Protein AF-A0A9Q0D7U9-F1 (afdb_monomer)

Solvent-accessible surface area (backbone atoms only — not comparable to full-atom values): 6730 Å² total; per-residue (Å²): 134,68,64,45,81,44,68,39,94,90,42,85,92,41,66,49,67,52,66,67,71,77,84,50,96,86,52,55,70,71,58,46,44,62,72,62,44,59,85,78,55,85,64,45,76,50,76,45,57,94,62,90,47,73,65,58,52,54,50,53,52,51,41,47,74,71,74,44,58,72,44,82,41,81,42,65,56,70,58,57,51,53,53,42,54,75,71,39,96,80,66,51,71,69,64,50,54,50,50,58,52,50,69,73,72,110

Secondary structure (DSSP, 8-state):
---EEEE-SS-TT-EEEE---TTSTT--HHHHHHHTTGGG-S-EEEEEESS--HHHHHHHHHHHHTT--EEEEEE-HHHHHHHHHHH-SS--HHHHHHHHHHHTT-

pLDDT: mean 84.62, std 10.46, range [52.16, 97.56]

Nearest PDB structures (foldseek):
  8h4o-assembly1_A  TM=8.760E-01  e=9.671E-10  Mus musculus
  4lv5-assembly3_B  TM=9.053E-01  e=4.257E-09  Mus musculus
  5fph-assembly3_B  TM=9.080E-01  e=1.169E-08  Mus musculus
  1tq4-assembly1_A  TM=9.033E-01  e=2.807E-08  Mus musculus
  5fph-assembly7_G  TM=8.977E-01  e=4.499E-08  Mus musculus

Organism: NCBI:txid630683

Sequence (106 aa):
MKPEPYPHPQYPNVTLWDLPGIGTPNFTAHQYLKQVEFEKFDFFIIISAGRFRENDAKLAQEIKKMGKSFYFVRAKIDNDLHAAEQSQREYNQENTLQKIREDCIQ

Foldseek 3Di:
DEWDWDADPVHRVDIDIDADDPPPPPDDLVNSCVRHVVVPDQEEEAEDEDDDDPSSVVNCVVCVVVVHYYHYHYPDVVVQLVVQVVPDPDRDSVVSVVVVVVNVVD

Mean predicted aligned error: 6.08 Å

InterPro domains:
  IPR007743 Immunity-related GTPases-like [PF05049] (1-105)
  IPR027417 P-loop containing nucleoside triphosphate hydrolase [G3DSA:3.40.50.300] (1-106)
  IPR027417 P-loop containing nucleoside triphosphate hydrolase [SSF52540] (3-100)
  IPR030385 IRG-type guanine nucleotide-binding (G) domain [PS51716] (1-106)
  IPR051515 Immunity-related GTPase [PTHR32341] (1-105)

Radius of gyration: 16.7 Å; Cα contacts (8 Å, |Δi|>4): 92; chains: 1; bounding box: 39×36×41 Å

Structure (mmCIF, N/CA/C/O backbone):
data_AF-A0A9Q0D7U9-F1
#
_entry.id   AF-A0A9Q0D7U9-F1
#
loop_
_atom_site.group_PDB
_atom_site.id
_atom_site.type_symbol
_atom_site.label_atom_id
_atom_site.label_alt_id
_atom_site.label_comp_id
_atom_site.label_asym_id
_atom_site.label_entity_id
_atom_site.label_seq_id
_atom_site.pdbx_PDB_ins_code
_atom_site.Cartn_x
_atom_site.Cartn_y
_atom_site.Cartn_z
_atom_site.occupancy
_atom_site.B_iso_or_equiv
_atom_site.auth_seq_id
_atom_site.auth_comp_id
_atom_site.auth_asym_id
_atom_site.auth_atom_id
_atom_site.pdbx_PDB_model_num
ATOM 1 N N . MET A 1 1 ? 18.434 -2.128 0.248 1.00 67.00 1 MET A N 1
ATOM 2 C CA . MET A 1 1 ? 17.471 -3.246 0.137 1.00 67.00 1 MET A CA 1
ATOM 3 C C . MET A 1 1 ? 17.011 -3.365 -1.309 1.00 67.00 1 MET A C 1
ATOM 5 O O . MET A 1 1 ? 17.051 -2.360 -2.018 1.00 67.00 1 MET A O 1
ATOM 9 N N . LYS A 1 2 ? 16.664 -4.577 -1.749 1.00 79.06 2 LYS A N 1
ATOM 10 C CA . LYS A 1 2 ? 16.194 -4.896 -3.108 1.00 79.06 2 LYS A CA 1
ATOM 11 C C . LYS A 1 2 ? 14.763 -5.456 -3.027 1.00 79.06 2 LYS A C 1
ATOM 13 O O . LYS A 1 2 ? 14.403 -5.905 -1.942 1.00 79.06 2 LYS A O 1
ATOM 18 N N . PRO A 1 3 ? 13.974 -5.408 -4.113 1.00 87.31 3 PRO A N 1
ATOM 19 C CA . PRO A 1 3 ? 12.694 -6.110 -4.190 1.00 87.31 3 PRO A CA 1
ATOM 20 C C . PRO A 1 3 ? 12.858 -7.612 -3.954 1.00 87.31 3 PRO A C 1
ATOM 22 O O . PRO A 1 3 ? 13.776 -8.207 -4.523 1.00 87.31 3 PRO A O 1
ATOM 25 N N . GLU A 1 4 ? 11.968 -8.206 -3.163 1.00 91.50 4 GLU A N 1
ATOM 26 C CA . GLU A 1 4 ? 11.969 -9.642 -2.859 1.00 91.50 4 GLU A CA 1
ATOM 27 C C . GLU A 1 4 ? 10.728 -10.318 -3.475 1.00 91.50 4 GLU A C 1
ATOM 29 O O . GLU A 1 4 ? 9.606 -9.875 -3.208 1.00 91.50 4 GLU A O 1
ATOM 34 N N . PRO A 1 5 ? 10.887 -11.356 -4.318 1.00 93.50 5 PRO A N 1
ATOM 35 C CA . PRO A 1 5 ? 9.765 -12.047 -4.946 1.00 93.50 5 PRO A CA 1
ATOM 36 C C . PRO A 1 5 ? 9.179 -13.161 -4.068 1.00 93.50 5 PRO A C 1
ATOM 38 O O . PRO A 1 5 ? 9.889 -14.016 -3.546 1.00 93.50 5 PRO A O 1
ATOM 41 N N . TYR A 1 6 ? 7.852 -13.233 -4.037 1.00 95.44 6 TYR A N 1
ATOM 42 C CA . TYR A 1 6 ? 7.056 -14.274 -3.392 1.00 95.44 6 TYR A CA 1
ATOM 43 C C . TYR A 1 6 ? 6.084 -14.885 -4.416 1.00 95.44 6 TYR A C 1
ATOM 45 O O . TYR A 1 6 ? 5.002 -14.334 -4.653 1.00 95.44 6 TYR A O 1
ATOM 53 N N . PRO A 1 7 ? 6.454 -16.004 -5.066 1.00 96.00 7 PRO A N 1
ATOM 54 C CA . PRO A 1 7 ? 5.585 -16.695 -6.016 1.00 96.00 7 PRO A CA 1
ATOM 55 C C . PRO A 1 7 ? 4.323 -17.241 -5.340 1.00 96.00 7 PRO A C 1
ATOM 57 O O . PRO A 1 7 ? 4.384 -17.787 -4.236 1.00 96.00 7 PRO A O 1
ATOM 60 N N . HIS A 1 8 ? 3.173 -17.136 -6.006 1.00 96.12 8 HIS A N 1
ATOM 61 C CA . HIS A 1 8 ? 1.925 -17.667 -5.470 1.00 96.12 8 HIS A CA 1
ATOM 62 C C . HIS A 1 8 ? 1.923 -19.208 -5.515 1.00 96.12 8 HIS A C 1
ATOM 64 O O . HIS A 1 8 ? 2.161 -19.788 -6.577 1.00 96.12 8 HIS A O 1
ATOM 70 N N . PRO A 1 9 ? 1.571 -19.906 -4.417 1.00 95.50 9 PRO A N 1
ATOM 71 C CA . PRO A 1 9 ? 1.711 -21.364 -4.318 1.00 95.50 9 PRO A CA 1
ATOM 72 C C . PRO A 1 9 ? 0.853 -22.151 -5.320 1.00 95.50 9 PRO A C 1
ATOM 74 O O . PRO A 1 9 ? 1.196 -23.273 -5.674 1.00 95.50 9 PRO A O 1
ATOM 77 N N . GLN A 1 10 ? -0.266 -21.576 -5.772 1.00 97.56 10 GLN A N 1
ATOM 78 C CA . GLN A 1 10 ? -1.198 -22.215 -6.717 1.00 97.56 10 GLN A CA 1
ATOM 79 C C . GLN A 1 10 ? -1.179 -21.594 -8.122 1.00 97.56 10 GLN A C 1
ATOM 81 O O . GLN A 1 10 ? -1.716 -22.181 -9.056 1.00 97.56 10 GLN A O 1
ATOM 86 N N . TYR A 1 11 ? -0.584 -20.407 -8.285 1.00 95.88 11 TYR A N 1
ATOM 87 C CA . TYR A 1 11 ? -0.641 -19.637 -9.532 1.00 95.88 11 TYR A CA 1
ATOM 88 C C . TYR A 1 11 ? 0.782 -19.224 -9.922 1.00 95.88 11 TYR A C 1
ATOM 90 O O . TYR A 1 11 ? 1.222 -18.142 -9.547 1.00 95.88 11 TYR A O 1
ATOM 98 N N . PRO A 1 12 ? 1.522 -20.061 -10.670 1.00 92.50 12 PRO A N 1
ATOM 99 C CA . PRO A 1 12 ? 2.956 -19.862 -10.909 1.00 92.50 12 PRO A CA 1
ATOM 100 C C . PRO A 1 12 ? 3.286 -18.593 -11.710 1.00 92.50 12 PRO A C 1
ATOM 102 O O . PRO A 1 12 ? 4.420 -18.129 -11.680 1.00 92.50 12 PRO A O 1
ATOM 105 N N . ASN A 1 13 ? 2.295 -18.018 -12.397 1.00 94.81 13 ASN A N 1
ATOM 106 C CA . ASN A 1 13 ? 2.431 -16.769 -13.148 1.00 94.81 13 ASN A CA 1
ATOM 107 C C . ASN A 1 13 ? 2.130 -15.519 -12.299 1.00 94.81 13 ASN A C 1
ATOM 109 O O . ASN A 1 13 ? 2.143 -14.413 -12.828 1.00 94.81 13 ASN A O 1
ATOM 113 N N . VAL A 1 14 ? 1.820 -15.682 -11.009 1.00 94.25 14 VAL A N 1
ATOM 114 C CA . VAL A 1 14 ? 1.549 -14.582 -10.079 1.00 94.25 14 VAL A CA 1
ATOM 115 C C . VAL A 1 14 ? 2.682 -14.513 -9.064 1.00 94.25 14 VAL A C 1
ATOM 117 O O . VAL A 1 14 ? 2.901 -15.454 -8.302 1.00 94.25 14 VAL A O 1
ATOM 120 N N . THR A 1 15 ? 3.362 -13.371 -9.016 1.00 94.88 15 THR A N 1
ATOM 121 C CA . THR A 1 15 ? 4.430 -13.099 -8.048 1.00 94.88 15 THR A CA 1
ATOM 122 C C . THR A 1 15 ? 4.102 -11.821 -7.296 1.00 94.88 15 THR A C 1
ATOM 124 O O . THR A 1 15 ? 3.920 -10.768 -7.905 1.00 94.88 15 THR A O 1
ATOM 127 N N . LEU A 1 16 ? 4.045 -11.908 -5.969 1.00 93.94 16 LEU A N 1
ATOM 128 C CA . LEU A 1 16 ? 3.976 -10.736 -5.104 1.00 93.94 16 LEU A CA 1
ATOM 129 C C . LEU A 1 16 ? 5.395 -10.260 -4.823 1.00 93.94 16 LEU A C 1
ATOM 131 O O . LEU A 1 16 ? 6.257 -11.064 -4.490 1.00 93.94 16 LEU A O 1
ATOM 135 N N . TRP A 1 17 ? 5.644 -8.966 -4.958 1.00 92.94 17 TRP A N 1
ATOM 136 C CA . TRP A 1 17 ? 6.960 -8.393 -4.705 1.00 92.94 17 TRP A CA 1
ATOM 137 C C . TRP A 1 17 ? 6.903 -7.522 -3.461 1.00 92.94 17 TRP A C 1
ATOM 139 O O . TRP A 1 17 ? 6.140 -6.556 -3.426 1.00 92.94 17 TRP A O 1
ATOM 149 N N . ASP A 1 18 ? 7.710 -7.856 -2.456 1.00 90.00 18 ASP A N 1
ATOM 150 C CA . ASP A 1 18 ? 7.920 -6.972 -1.314 1.00 90.00 18 ASP A CA 1
ATOM 151 C C . ASP A 1 18 ? 8.943 -5.903 -1.699 1.00 90.00 18 ASP A C 1
ATOM 153 O O . ASP A 1 18 ? 10.055 -6.203 -2.151 1.00 90.00 18 ASP A O 1
ATOM 157 N N . LEU A 1 19 ? 8.539 -4.641 -1.573 1.00 87.00 19 LEU A N 1
ATOM 158 C CA . LEU A 1 19 ? 9.329 -3.493 -1.989 1.00 87.00 19 LEU A CA 1
ATOM 159 C C . LEU A 1 19 ? 9.866 -2.764 -0.754 1.00 87.00 19 LEU A C 1
ATOM 161 O O . LEU A 1 19 ? 9.121 -2.511 0.193 1.00 87.00 19 LEU A O 1
ATOM 165 N N . PRO A 1 20 ? 11.142 -2.339 -0.759 1.00 81.25 20 PRO A N 1
ATOM 166 C CA . PRO A 1 20 ? 11.703 -1.608 0.370 1.00 81.25 20 PRO A CA 1
ATOM 167 C C . PRO A 1 20 ? 10.925 -0.317 0.647 1.00 81.25 20 PRO A C 1
ATOM 169 O O . PRO A 1 20 ? 10.524 0.380 -0.278 1.00 81.25 20 PRO A O 1
ATOM 172 N N . GLY A 1 21 ? 10.737 0.044 1.916 1.00 74.06 21 GLY A N 1
ATOM 173 C CA . GLY A 1 21 ? 9.990 1.249 2.282 1.00 74.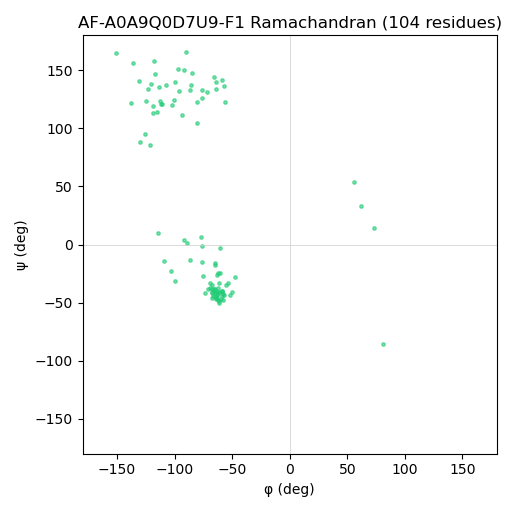06 21 GLY A CA 1
ATOM 174 C C . GLY A 1 21 ? 10.653 2.549 1.799 1.00 74.06 21 GLY A C 1
ATOM 175 O O . GLY A 1 21 ? 11.841 2.790 2.032 1.00 74.06 21 GLY A O 1
ATOM 176 N N . ILE A 1 22 ? 9.856 3.440 1.203 1.00 67.31 22 ILE A N 1
ATOM 177 C CA . ILE A 1 22 ? 10.274 4.765 0.702 1.00 67.31 22 ILE A CA 1
ATOM 178 C C . ILE A 1 22 ? 10.741 5.733 1.812 1.00 67.31 22 ILE A C 1
ATOM 180 O O . ILE A 1 22 ? 11.416 6.717 1.539 1.00 67.31 22 ILE A O 1
ATOM 184 N N . GLY A 1 23 ? 10.430 5.452 3.083 1.00 58.41 23 GLY A N 1
ATOM 185 C CA . GLY A 1 23 ? 10.826 6.275 4.237 1.00 58.41 23 GLY A CA 1
ATOM 186 C C . GLY A 1 23 ? 12.286 6.136 4.685 1.00 58.41 23 GLY A C 1
ATOM 187 O O . GLY A 1 23 ? 12.648 6.680 5.724 1.00 58.41 23 GLY A O 1
ATOM 188 N N . THR A 1 24 ? 13.120 5.400 3.949 1.00 56.38 24 THR A N 1
ATOM 189 C CA . THR A 1 24 ? 14.546 5.267 4.274 1.00 56.38 24 THR A CA 1
ATOM 190 C C . THR A 1 24 ? 15.270 6.563 3.863 1.00 56.38 24 THR A C 1
ATOM 192 O O . THR A 1 24 ? 15.143 6.952 2.703 1.00 56.38 24 THR A O 1
ATOM 195 N N . PRO A 1 25 ? 16.032 7.240 4.750 1.00 52.16 25 PRO A N 1
ATOM 196 C CA . PRO A 1 25 ? 16.408 8.664 4.622 1.00 52.16 25 PRO A CA 1
ATOM 197 C C . PRO A 1 25 ? 17.232 9.084 3.388 1.00 52.16 25 PRO A C 1
ATOM 199 O O . PRO A 1 25 ? 17.479 10.270 3.206 1.00 52.16 25 PRO A O 1
ATOM 202 N N . ASN A 1 26 ? 17.633 8.154 2.519 1.00 55.47 26 ASN A N 1
ATOM 203 C CA . ASN A 1 26 ? 18.613 8.399 1.460 1.00 55.47 26 ASN A CA 1
ATOM 204 C C . ASN A 1 26 ? 18.066 8.290 0.026 1.00 55.47 26 ASN A C 1
ATOM 206 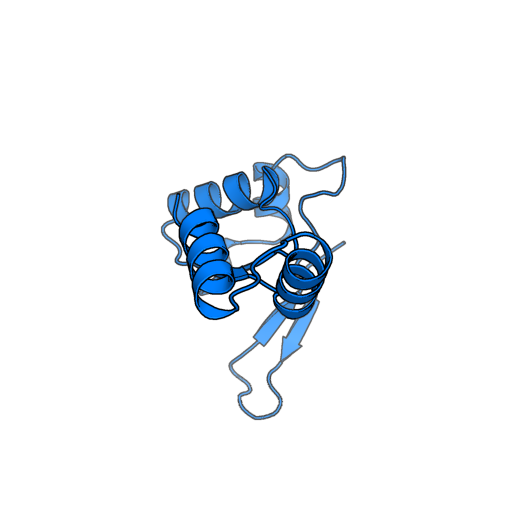O O . ASN A 1 26 ? 18.864 8.301 -0.910 1.00 55.47 26 ASN A O 1
ATOM 210 N N . PHE A 1 27 ? 16.749 8.181 -0.186 1.00 57.59 27 PHE A N 1
ATOM 211 C CA . PHE A 1 27 ? 16.194 8.024 -1.537 1.00 57.59 27 PHE A CA 1
ATOM 212 C C . PHE A 1 27 ? 15.265 9.171 -1.928 1.00 57.59 27 PHE A C 1
ATOM 214 O O . PHE A 1 27 ? 14.206 9.370 -1.339 1.00 57.59 27 PHE A O 1
ATOM 221 N N . THR A 1 28 ? 15.626 9.897 -2.989 1.00 65.81 28 THR A N 1
ATOM 222 C CA . THR A 1 28 ? 14.630 10.683 -3.730 1.00 65.81 28 THR A CA 1
ATOM 223 C C . THR A 1 28 ? 13.649 9.716 -4.402 1.00 65.81 28 THR A C 1
ATOM 225 O O . THR A 1 28 ? 14.060 8.646 -4.857 1.00 65.81 28 THR A O 1
ATOM 228 N N . ALA A 1 29 ? 12.359 10.069 -4.489 1.00 65.75 29 ALA A N 1
ATOM 229 C CA . ALA A 1 29 ? 11.332 9.196 -5.077 1.00 65.75 29 ALA A CA 1
ATOM 230 C C . ALA A 1 29 ? 11.755 8.662 -6.460 1.00 65.75 29 ALA A C 1
ATOM 232 O O . ALA A 1 29 ? 11.651 7.474 -6.729 1.00 65.75 29 ALA A O 1
ATOM 233 N N . HIS A 1 30 ? 12.371 9.503 -7.290 1.00 66.62 30 HIS A N 1
ATOM 234 C CA . HIS A 1 30 ? 12.879 9.111 -8.603 1.00 66.62 30 HIS A CA 1
ATOM 235 C C . HIS A 1 30 ? 14.024 8.072 -8.561 1.00 66.62 30 HIS A C 1
ATOM 237 O O . HIS A 1 30 ? 14.066 7.163 -9.390 1.00 66.62 30 HIS A O 1
ATOM 243 N N . GLN A 1 31 ? 14.955 8.162 -7.603 1.00 73.25 31 GLN A N 1
ATOM 244 C CA . GLN A 1 31 ? 15.998 7.138 -7.423 1.00 73.25 31 GLN A CA 1
ATOM 245 C C . GLN A 1 31 ? 15.405 5.814 -6.940 1.00 73.25 31 GLN A C 1
ATOM 247 O O . GLN A 1 31 ? 15.815 4.754 -7.408 1.00 73.25 31 GLN A O 1
ATOM 252 N N . TYR A 1 32 ? 14.413 5.885 -6.051 1.00 76.44 32 TYR A N 1
ATOM 253 C CA . TYR A 1 32 ? 13.676 4.719 -5.582 1.00 76.44 32 TYR A CA 1
ATOM 254 C C . TYR A 1 32 ? 12.976 3.995 -6.740 1.00 76.44 32 TYR A C 1
ATOM 256 O O . TYR A 1 32 ? 13.143 2.784 -6.885 1.00 76.44 32 TYR A O 1
ATOM 264 N N . LEU A 1 33 ? 12.290 4.742 -7.618 1.00 72.00 33 LEU A N 1
ATOM 265 C CA . LEU A 1 33 ? 11.603 4.180 -8.786 1.00 72.00 33 LEU A CA 1
ATOM 266 C C . LEU A 1 33 ? 12.551 3.397 -9.704 1.00 72.00 33 LEU A C 1
ATOM 268 O O . LEU A 1 33 ? 12.226 2.301 -10.163 1.00 72.00 33 LEU A O 1
ATOM 272 N N . LYS A 1 34 ? 13.745 3.950 -9.951 1.00 75.31 34 LYS A N 1
ATOM 273 C CA . LYS A 1 34 ? 14.773 3.289 -10.762 1.00 75.31 34 LYS A CA 1
ATOM 274 C C . LYS A 1 34 ? 15.339 2.049 -10.080 1.00 75.31 34 LYS A C 1
ATOM 276 O O . LYS A 1 34 ? 15.555 1.042 -10.741 1.00 75.31 34 LYS A O 1
ATOM 281 N N . GLN A 1 35 ? 15.579 2.112 -8.772 1.00 73.88 35 GLN A N 1
ATOM 282 C CA . GLN A 1 35 ? 16.218 1.02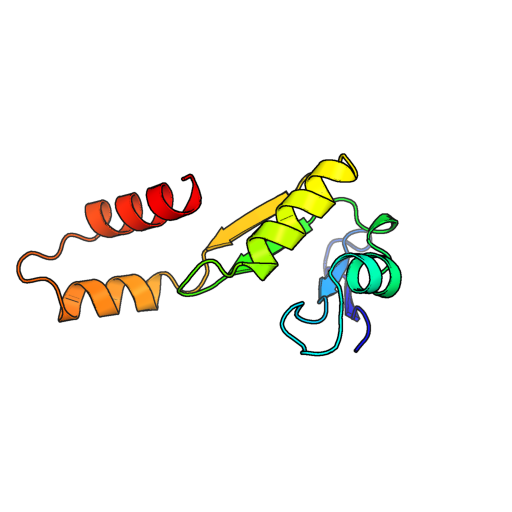5 -8.034 1.00 73.88 35 GLN A CA 1
ATOM 283 C C . GLN A 1 35 ? 15.338 -0.217 -7.904 1.00 73.88 35 GLN A C 1
ATOM 285 O O . GLN A 1 35 ? 15.863 -1.327 -7.933 1.00 73.88 35 GLN A O 1
ATOM 290 N N . VAL A 1 36 ? 14.029 -0.046 -7.720 1.00 77.44 36 VAL A N 1
ATOM 291 C CA . VAL A 1 36 ? 13.115 -1.194 -7.616 1.00 77.44 36 VAL A CA 1
ATOM 292 C C . VAL A 1 36 ? 12.529 -1.604 -8.967 1.00 77.44 36 VAL A C 1
ATOM 294 O O . VAL A 1 36 ? 11.717 -2.518 -9.017 1.00 77.44 36 VAL A O 1
ATOM 297 N N . GLU A 1 37 ? 12.960 -0.951 -10.051 1.00 79.62 37 GLU A N 1
ATOM 298 C CA . GLU A 1 37 ? 1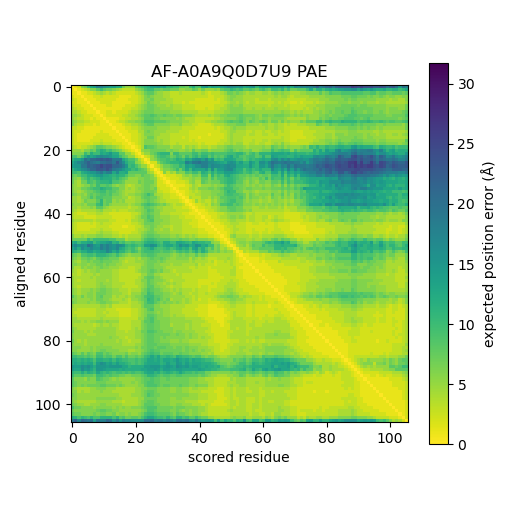2.601 -1.292 -11.428 1.00 79.62 37 GLU A CA 1
ATOM 299 C C . GLU A 1 37 ? 11.077 -1.321 -11.649 1.00 79.62 37 GLU A C 1
ATOM 301 O O . GLU A 1 37 ? 10.525 -2.298 -12.153 1.00 79.62 37 GLU A O 1
ATOM 306 N N . PHE A 1 38 ? 10.396 -0.221 -11.287 1.00 78.81 38 PHE A N 1
ATOM 307 C CA . PHE A 1 38 ? 8.925 -0.078 -11.319 1.00 78.81 38 PHE A CA 1
ATOM 308 C C . PHE A 1 38 ? 8.258 -0.538 -12.625 1.00 78.81 38 PHE A C 1
ATOM 310 O O . PHE A 1 38 ? 7.093 -0.941 -12.640 1.00 78.81 38 PHE A O 1
ATOM 317 N N . GLU A 1 39 ? 8.968 -0.464 -13.747 1.00 80.50 39 GLU A N 1
ATOM 318 C CA . GLU A 1 39 ? 8.473 -0.873 -15.059 1.00 80.50 39 GLU A CA 1
ATOM 319 C C . GLU A 1 39 ? 8.121 -2.366 -15.135 1.00 80.50 39 GLU A C 1
ATOM 321 O O . GLU A 1 39 ? 7.222 -2.715 -15.896 1.00 80.50 39 GLU A O 1
ATOM 326 N N . LYS A 1 40 ? 8.710 -3.216 -14.284 1.00 86.62 40 LYS A N 1
ATOM 327 C CA . LYS A 1 40 ? 8.500 -4.674 -14.284 1.00 86.62 40 LYS A CA 1
ATOM 328 C C . LYS A 1 40 ? 7.170 -5.144 -13.689 1.00 86.62 40 LYS A C 1
ATOM 330 O O . LYS A 1 40 ? 6.821 -6.303 -13.876 1.00 86.62 40 LYS A O 1
ATOM 335 N N . PHE A 1 41 ? 6.457 -4.291 -12.954 1.00 89.00 41 PHE A N 1
ATOM 336 C CA . PHE A 1 41 ? 5.238 -4.685 -12.235 1.00 89.00 41 PHE A CA 1
ATOM 337 C C . PHE A 1 41 ? 3.967 -4.300 -12.991 1.00 89.00 41 PHE A C 1
ATOM 339 O O . PHE A 1 41 ? 3.880 -3.194 -13.526 1.00 89.00 41 PHE A O 1
ATOM 346 N N . ASP A 1 42 ? 2.960 -5.170 -12.986 1.00 89.44 42 ASP A N 1
ATOM 347 C CA . ASP A 1 42 ? 1.686 -4.921 -13.673 1.00 89.44 42 ASP A CA 1
ATOM 348 C C . ASP A 1 42 ? 0.819 -3.880 -12.949 1.00 89.44 42 ASP A C 1
ATOM 350 O O . ASP A 1 42 ? 0.239 -2.989 -13.570 1.00 89.44 42 ASP A O 1
ATOM 354 N N . PHE A 1 43 ? 0.756 -3.960 -11.619 1.00 88.50 43 PHE A N 1
ATOM 355 C CA . PHE A 1 43 ? 0.019 -3.031 -10.764 1.00 88.50 43 PHE A CA 1
ATOM 356 C C . PHE A 1 43 ? 0.674 -2.926 -9.385 1.00 88.50 43 PHE A C 1
ATOM 358 O O . PHE A 1 43 ? 1.490 -3.762 -8.998 1.00 88.50 43 PHE A O 1
ATOM 365 N N . PHE A 1 44 ? 0.299 -1.893 -8.633 1.00 89.94 44 PHE A N 1
ATOM 366 C CA . PHE A 1 44 ? 0.862 -1.618 -7.311 1.00 89.94 44 PHE A CA 1
ATOM 367 C C . PHE A 1 44 ? -0.187 -1.706 -6.212 1.00 89.94 44 PHE A C 1
ATOM 369 O O . PHE A 1 44 ? -1.335 -1.313 -6.408 1.00 89.94 44 PHE A O 1
ATOM 376 N N . ILE A 1 45 ? 0.227 -2.158 -5.030 1.00 91.81 45 ILE A N 1
ATOM 377 C CA . ILE A 1 45 ? -0.569 -2.088 -3.804 1.00 91.81 45 ILE A CA 1
ATOM 378 C C . ILE A 1 45 ? 0.209 -1.238 -2.801 1.00 91.81 45 ILE A C 1
ATOM 380 O O . ILE A 1 45 ? 1.278 -1.630 -2.342 1.00 91.81 45 ILE A O 1
ATOM 384 N N . ILE A 1 46 ? -0.320 -0.065 -2.468 1.00 88.50 46 ILE A N 1
ATOM 385 C CA . ILE A 1 46 ? 0.238 0.817 -1.443 1.00 88.50 46 ILE A CA 1
ATOM 386 C C . ILE A 1 46 ? -0.467 0.490 -0.132 1.00 88.50 46 ILE A C 1
ATOM 388 O O . ILE A 1 46 ? -1.661 0.750 0.012 1.00 88.50 46 ILE A O 1
ATOM 392 N N . ILE A 1 47 ? 0.268 -0.088 0.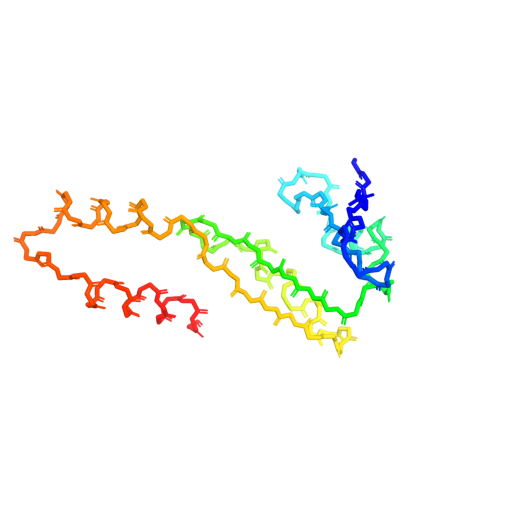815 1.00 88.81 47 ILE A N 1
ATOM 393 C CA . ILE A 1 47 ? -0.259 -0.466 2.127 1.00 88.81 47 ILE A CA 1
ATOM 394 C C . ILE A 1 47 ? 0.184 0.578 3.148 1.00 88.81 47 ILE A C 1
ATOM 396 O O . ILE A 1 47 ? 1.380 0.765 3.367 1.00 88.81 47 ILE A O 1
ATOM 400 N N . SER A 1 48 ? -0.773 1.234 3.801 1.00 85.88 48 SER A N 1
ATOM 401 C CA . SER A 1 48 ? -0.493 2.224 4.846 1.00 85.88 48 SER A CA 1
ATOM 402 C C . SER A 1 48 ? -1.341 1.950 6.083 1.00 85.88 48 SER A C 1
ATOM 404 O O . SER A 1 48 ? -2.510 1.577 5.982 1.00 85.88 48 SER A O 1
ATOM 406 N N . ALA A 1 49 ? -0.746 2.121 7.262 1.00 83.94 49 ALA A N 1
ATOM 407 C CA . ALA A 1 49 ? -1.415 1.991 8.553 1.00 83.94 49 ALA A CA 1
ATOM 408 C C . ALA A 1 49 ? -1.322 3.318 9.321 1.00 83.94 49 ALA A C 1
ATOM 410 O O . ALA A 1 49 ? -0.263 3.950 9.356 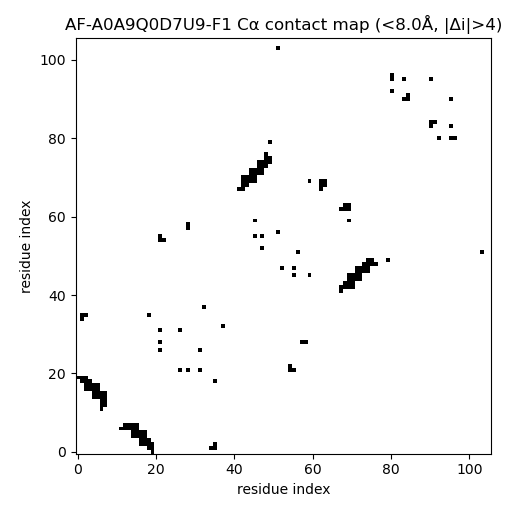1.00 83.94 49 ALA A O 1
ATOM 411 N N . GLY A 1 50 ? -2.406 3.735 9.977 1.00 75.44 50 GLY A N 1
ATOM 412 C CA . GLY A 1 50 ? -2.418 4.923 10.842 1.00 75.44 50 GLY A CA 1
ATOM 413 C C . GLY A 1 50 ? -2.566 6.271 10.117 1.00 75.44 50 GLY A C 1
ATOM 414 O O . GLY A 1 50 ? -3.661 6.809 10.012 1.00 75.44 50 GLY A O 1
ATOM 415 N N . ARG A 1 51 ? -1.504 6.903 9.622 1.00 65.81 51 ARG A N 1
ATOM 416 C CA . ARG A 1 51 ? -1.638 8.170 8.867 1.00 65.81 51 ARG A CA 1
ATOM 417 C C . ARG A 1 51 ? -1.015 8.009 7.498 1.00 65.81 51 ARG A C 1
ATOM 419 O O . ARG A 1 51 ? 0.101 7.502 7.410 1.00 65.81 51 ARG A O 1
ATOM 426 N N . PHE A 1 52 ? -1.733 8.459 6.470 1.00 68.25 52 PHE A N 1
ATOM 427 C CA . PHE A 1 52 ? -1.196 8.558 5.120 1.00 68.25 52 PHE A CA 1
ATOM 428 C C . PHE A 1 52 ? 0.057 9.430 5.157 1.00 68.25 52 PHE A C 1
ATOM 430 O O . PHE A 1 52 ? 0.025 10.553 5.669 1.00 68.25 52 PHE A O 1
ATOM 437 N N . ARG A 1 53 ? 1.190 8.888 4.706 1.00 74.94 53 ARG A N 1
ATOM 4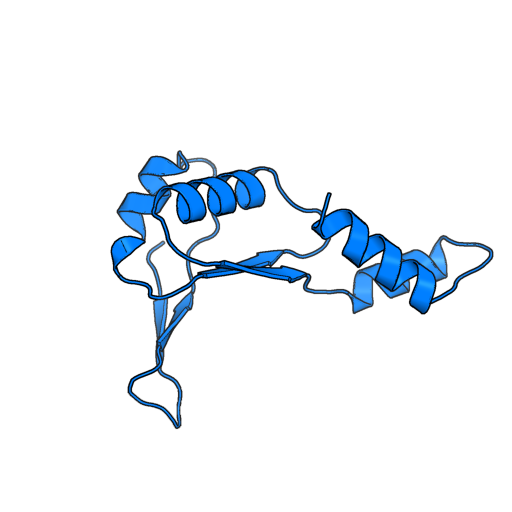38 C CA . ARG A 1 53 ? 2.463 9.610 4.750 1.00 74.94 53 ARG A CA 1
ATOM 439 C C . ARG A 1 53 ? 2.659 10.365 3.445 1.00 74.94 53 ARG A C 1
ATOM 441 O O . ARG A 1 53 ? 2.271 9.899 2.381 1.00 74.94 53 ARG A O 1
ATOM 448 N N . GLU A 1 54 ? 3.361 11.493 3.507 1.00 77.75 54 GLU A N 1
ATOM 449 C CA . GLU A 1 54 ? 3.727 12.274 2.315 1.00 77.75 54 GLU A CA 1
ATOM 450 C C . GLU A 1 54 ? 4.441 11.415 1.255 1.00 77.75 54 GLU A C 1
ATOM 452 O O . GLU A 1 54 ? 4.265 11.601 0.052 1.00 77.75 54 GLU A O 1
ATOM 457 N N . ASN A 1 55 ? 5.215 10.423 1.698 1.00 76.81 55 ASN A N 1
ATOM 458 C CA . ASN A 1 55 ? 5.898 9.506 0.797 1.00 76.81 55 ASN A CA 1
ATOM 459 C C . ASN A 1 55 ? 4.933 8.565 0.053 1.00 76.81 55 ASN A C 1
ATOM 461 O O . ASN A 1 55 ? 5.189 8.262 -1.110 1.00 76.81 55 ASN A O 1
ATOM 465 N N . ASP A 1 56 ? 3.823 8.156 0.679 1.00 79.19 56 ASP A N 1
ATOM 466 C CA . ASP A 1 56 ? 2.777 7.345 0.037 1.00 79.19 56 ASP A CA 1
ATOM 467 C C . ASP A 1 56 ? 2.104 8.165 -1.080 1.00 79.19 56 ASP A C 1
ATOM 469 O O . ASP A 1 56 ? 1.891 7.669 -2.187 1.00 79.19 56 ASP A O 1
ATOM 473 N N . ALA A 1 57 ? 1.866 9.460 -0.824 1.00 82.38 57 ALA A N 1
ATOM 474 C CA . ALA A 1 57 ? 1.326 10.413 -1.798 1.00 82.38 57 ALA A CA 1
ATOM 475 C C . ALA A 1 57 ? 2.247 10.582 -3.010 1.00 82.38 57 ALA A C 1
ATOM 477 O O . ALA A 1 57 ? 1.811 10.470 -4.157 1.00 82.38 57 ALA A O 1
ATOM 478 N N . LYS A 1 58 ? 3.539 10.827 -2.754 1.00 82.31 58 LYS A N 1
ATOM 479 C CA . LYS A 1 58 ? 4.556 10.964 -3.804 1.00 82.31 58 LYS A CA 1
ATOM 480 C C . LYS A 1 58 ? 4.634 9.695 -4.645 1.00 82.31 58 LYS A C 1
ATOM 482 O O . LYS A 1 58 ? 4.648 9.779 -5.867 1.00 82.31 58 LYS A O 1
ATOM 487 N N . LEU A 1 59 ? 4.619 8.527 -4.006 1.00 82.50 59 LEU A N 1
ATOM 488 C CA . LEU A 1 59 ? 4.644 7.247 -4.702 1.00 82.50 59 LEU A CA 1
ATOM 489 C C . LEU A 1 59 ? 3.422 7.064 -5.617 1.00 82.50 59 LEU A C 1
ATOM 491 O O . LEU A 1 59 ? 3.581 6.747 -6.795 1.00 82.50 59 LEU A O 1
ATOM 495 N N . ALA A 1 60 ? 2.215 7.320 -5.107 1.00 85.56 60 ALA A N 1
ATOM 496 C CA . ALA A 1 60 ? 0.982 7.240 -5.889 1.00 85.56 60 ALA A CA 1
ATOM 497 C C . ALA A 1 60 ? 0.992 8.193 -7.101 1.00 85.56 60 ALA A C 1
ATOM 499 O O . ALA A 1 60 ? 0.579 7.815 -8.201 1.00 85.56 60 ALA A O 1
ATOM 500 N N . GLN A 1 61 ? 1.503 9.417 -6.926 1.00 86.44 61 GLN A N 1
ATOM 501 C CA . GLN A 1 61 ? 1.645 10.388 -8.014 1.00 86.44 61 GLN A CA 1
ATOM 502 C C . GLN A 1 61 ? 2.610 9.906 -9.099 1.00 86.44 61 GLN A C 1
ATOM 504 O O . GLN A 1 61 ? 2.304 10.039 -10.282 1.00 86.44 61 GLN A O 1
ATOM 509 N N . GLU A 1 62 ? 3.750 9.333 -8.721 1.00 82.94 62 GLU A N 1
ATOM 510 C CA . GLU A 1 62 ? 4.720 8.809 -9.684 1.00 82.94 62 GLU A CA 1
ATOM 511 C C . GLU A 1 62 ? 4.177 7.588 -10.44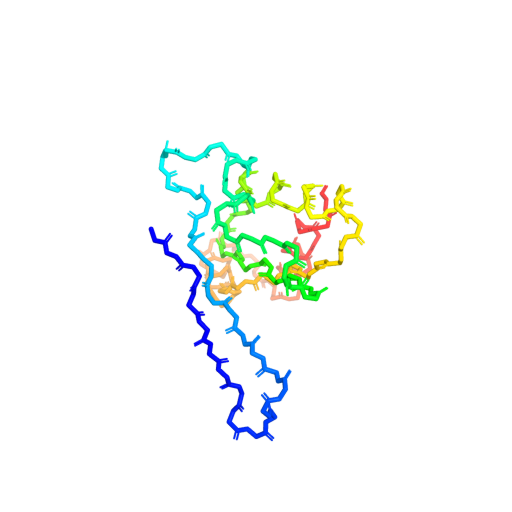3 1.00 82.94 62 GLU A C 1
ATOM 513 O O . GLU A 1 62 ? 4.282 7.543 -11.667 1.00 82.94 62 GLU A O 1
ATOM 518 N N . ILE A 1 63 ? 3.493 6.656 -9.765 1.00 84.62 63 ILE A N 1
ATOM 519 C CA . ILE A 1 63 ? 2.836 5.511 -10.425 1.00 84.62 63 ILE A CA 1
ATOM 520 C C . ILE A 1 63 ? 1.813 5.999 -11.462 1.00 84.62 63 ILE A C 1
ATOM 522 O O . ILE A 1 63 ? 1.779 5.506 -12.593 1.00 84.62 63 ILE A O 1
ATOM 526 N N . LYS A 1 64 ? 1.029 7.026 -11.109 1.00 86.75 64 LYS A N 1
ATOM 527 C CA . LYS A 1 64 ? 0.062 7.645 -12.022 1.00 86.75 64 LYS A CA 1
ATOM 528 C C . LYS A 1 64 ? 0.741 8.321 -13.218 1.00 86.75 64 LYS A C 1
ATOM 530 O O . LYS A 1 64 ? 0.251 8.182 -14.335 1.00 86.75 64 LYS A O 1
ATOM 535 N N . LYS A 1 65 ? 1.870 9.018 -13.021 1.00 86.75 65 LYS A N 1
ATOM 536 C CA . LYS A 1 65 ? 2.663 9.614 -14.120 1.00 86.75 65 LYS A CA 1
ATOM 537 C C . LYS A 1 65 ? 3.201 8.559 -15.088 1.00 86.75 65 LYS A C 1
ATOM 539 O O . LYS A 1 65 ? 3.287 8.828 -16.279 1.00 86.75 65 LYS A O 1
ATOM 544 N N . MET A 1 66 ? 3.516 7.364 -14.590 1.00 82.50 66 MET A N 1
ATOM 545 C CA . MET A 1 66 ? 3.937 6.221 -15.409 1.00 82.50 66 MET A CA 1
ATOM 546 C C . MET A 1 66 ? 2.773 5.538 -16.152 1.00 82.50 66 MET A C 1
ATOM 548 O O . MET A 1 66 ? 3.002 4.574 -16.877 1.00 82.50 66 MET A O 1
ATOM 552 N N . GLY A 1 67 ? 1.528 5.998 -15.971 1.00 86.31 67 GLY A N 1
ATOM 553 C CA . GLY A 1 67 ? 0.344 5.413 -16.605 1.00 86.31 67 GLY A CA 1
ATOM 554 C C . GLY A 1 67 ? -0.081 4.067 -16.015 1.00 86.31 67 GLY A C 1
ATOM 555 O O . GLY A 1 67 ? -0.877 3.360 -16.628 1.00 86.31 67 GLY A O 1
ATOM 556 N N . LYS A 1 68 ? 0.440 3.701 -14.838 1.00 86.88 68 LYS A N 1
ATOM 557 C CA . LYS A 1 68 ? 0.134 2.433 -14.172 1.00 86.88 68 LYS A CA 1
ATOM 558 C C . LYS A 1 68 ? -0.962 2.606 -13.125 1.00 86.88 68 LYS A C 1
ATOM 560 O O . LYS A 1 68 ? -1.123 3.670 -12.525 1.00 86.88 68 LYS A O 1
ATOM 565 N N . SER A 1 69 ? -1.718 1.538 -12.897 1.00 88.31 69 SER A N 1
ATOM 566 C CA . SER A 1 69 ? -2.745 1.495 -11.858 1.00 88.31 69 SER A CA 1
ATOM 567 C C . SER A 1 69 ? -2.149 1.107 -10.506 1.00 88.31 69 SER A C 1
ATOM 569 O O . SER A 1 69 ? -1.204 0.319 -10.418 1.00 88.31 69 SER A O 1
ATOM 571 N N . PHE A 1 70 ? -2.734 1.643 -9.437 1.00 90.19 70 PHE A N 1
ATOM 572 C CA . PHE A 1 70 ? -2.430 1.238 -8.071 1.00 90.19 70 PHE A CA 1
ATOM 573 C C . PHE A 1 70 ? -3.709 1.082 -7.253 1.00 90.19 70 PHE A C 1
ATOM 575 O O . PHE A 1 70 ? -4.731 1.706 -7.541 1.00 90.19 70 PHE A O 1
ATOM 582 N N . TYR A 1 71 ? -3.612 0.280 -6.201 1.00 91.50 71 TYR A N 1
ATOM 583 C CA . TYR A 1 71 ? -4.614 0.124 -5.163 1.00 91.50 71 TYR A CA 1
ATOM 584 C C . TYR A 1 71 ? -4.051 0.660 -3.856 1.00 91.50 71 TYR A C 1
ATOM 586 O O . TYR A 1 71 ? -2.904 0.382 -3.507 1.00 91.50 71 TYR A O 1
ATOM 594 N N . PHE A 1 72 ? -4.857 1.420 -3.125 1.00 89.81 72 PHE A N 1
ATOM 595 C CA . PHE A 1 72 ? -4.513 1.854 -1.781 1.00 89.81 72 PHE A CA 1
ATOM 596 C C . PHE A 1 72 ? -5.227 0.967 -0.763 1.00 89.81 72 PHE A C 1
ATOM 598 O O . PHE A 1 72 ? -6.449 0.826 -0.803 1.00 89.81 72 PHE A O 1
ATOM 605 N N . VAL A 1 73 ? -4.460 0.359 0.140 1.00 91.25 73 VAL A N 1
ATOM 606 C CA . VAL A 1 73 ? -4.966 -0.517 1.196 1.00 91.25 73 VAL A CA 1
ATOM 607 C C . VAL A 1 73 ? -4.674 0.125 2.543 1.00 91.25 73 VAL A C 1
ATOM 609 O O . VAL A 1 73 ? -3.523 0.239 2.974 1.00 91.25 73 VAL A O 1
ATOM 612 N N . ARG A 1 74 ? -5.748 0.507 3.234 1.00 90.12 74 ARG A N 1
ATOM 613 C CA . ARG A 1 74 ? -5.691 0.955 4.618 1.00 90.12 74 ARG A CA 1
ATOM 614 C C . ARG A 1 74 ? -5.626 -0.258 5.546 1.00 90.12 74 ARG A C 1
ATOM 616 O O . ARG A 1 74 ? -6.624 -0.942 5.756 1.00 90.12 74 ARG A O 1
ATOM 623 N N . ALA A 1 75 ? -4.444 -0.531 6.084 1.00 91.94 75 ALA A N 1
ATOM 624 C CA . ALA A 1 75 ? -4.217 -1.615 7.031 1.00 91.94 75 ALA A CA 1
ATOM 625 C C . ALA A 1 75 ? -4.423 -1.154 8.481 1.00 91.94 75 ALA A C 1
ATOM 627 O O . ALA A 1 75 ? -4.408 0.041 8.779 1.00 91.94 75 ALA A O 1
ATOM 628 N N . LYS A 1 76 ? -4.539 -2.130 9.390 1.00 92.69 76 LYS A N 1
ATOM 629 C CA . LYS A 1 76 ? -4.650 -1.927 10.844 1.00 92.69 76 LYS A CA 1
ATOM 630 C C . LYS A 1 76 ? -5.885 -1.134 11.298 1.00 92.69 76 LYS A C 1
ATOM 632 O O . LYS A 1 76 ? -5.820 -0.422 12.298 1.00 92.69 76 LYS A O 1
ATOM 637 N N . ILE A 1 77 ? -7.000 -1.284 10.579 1.00 92.62 77 ILE A N 1
ATOM 638 C CA . ILE A 1 77 ? -8.293 -0.666 10.918 1.00 92.62 77 ILE A CA 1
ATOM 639 C C . ILE A 1 77 ? -8.743 -1.034 12.337 1.00 92.62 77 ILE A C 1
ATOM 641 O O . ILE A 1 77 ? -9.307 -0.203 13.034 1.00 92.62 77 ILE A O 1
ATOM 645 N N . ASP A 1 78 ? -8.452 -2.253 12.785 1.00 93.31 78 ASP A N 1
ATOM 646 C CA . ASP A 1 78 ? -8.692 -2.727 14.149 1.00 93.31 78 ASP A CA 1
ATOM 647 C C . ASP A 1 78 ? -8.116 -1.780 15.216 1.00 93.31 78 ASP A C 1
ATOM 649 O O . ASP A 1 78 ? -8.809 -1.440 16.174 1.00 93.31 78 ASP A O 1
ATOM 653 N N . ASN A 1 79 ? -6.891 -1.279 15.017 1.00 92.38 79 ASN A N 1
ATOM 654 C CA . ASN A 1 79 ? -6.265 -0.336 15.945 1.00 92.38 79 ASN A CA 1
ATOM 655 C C . ASN A 1 79 ? -6.929 1.045 15.898 1.00 92.38 79 ASN A C 1
ATOM 657 O O . ASN A 1 79 ? -7.080 1.682 16.939 1.00 92.38 79 ASN A O 1
ATOM 661 N N . ASP A 1 80 ? -7.329 1.505 14.710 1.00 89.88 80 ASP A N 1
ATOM 662 C CA . ASP A 1 80 ? -8.025 2.786 14.551 1.00 89.88 80 ASP A CA 1
ATOM 663 C C . ASP A 1 80 ? -9.399 2.753 15.244 1.00 89.88 80 ASP A C 1
ATOM 665 O O . ASP A 1 80 ? -9.768 3.697 15.944 1.00 89.88 80 ASP A O 1
ATOM 669 N N . LEU A 1 81 ? -10.132 1.642 15.102 1.00 92.88 81 LEU A N 1
ATOM 670 C CA . LEU A 1 81 ? -11.411 1.419 15.777 1.00 92.88 81 LEU A CA 1
ATOM 671 C C . LEU A 1 81 ? -11.247 1.363 17.294 1.00 92.88 81 LEU A C 1
ATOM 673 O O . LEU A 1 81 ? -11.979 2.044 18.009 1.00 92.88 81 LEU A O 1
ATOM 677 N N . HIS A 1 82 ? -10.257 0.616 17.785 1.00 93.38 82 HIS A N 1
ATOM 678 C CA . HIS A 1 82 ? -9.989 0.525 19.218 1.00 93.38 82 HIS A CA 1
ATOM 679 C C . HIS A 1 82 ? -9.609 1.886 19.824 1.00 93.38 82 HIS A C 1
ATOM 681 O O . HIS A 1 82 ? -10.087 2.255 20.896 1.00 93.38 82 HIS A O 1
ATOM 687 N N . ALA A 1 83 ? -8.798 2.677 19.117 1.00 90.88 83 ALA A N 1
ATOM 688 C CA . ALA A 1 83 ? -8.447 4.027 19.547 1.00 90.88 83 ALA A CA 1
ATOM 689 C C . ALA A 1 83 ? -9.665 4.973 19.554 1.00 90.88 83 ALA A C 1
ATOM 691 O O . ALA A 1 83 ? -9.800 5.805 20.457 1.00 90.88 83 ALA A O 1
ATOM 692 N N . ALA A 1 84 ? -10.563 4.854 18.572 1.00 91.19 84 ALA A N 1
ATOM 693 C CA . ALA A 1 84 ? -11.802 5.628 18.530 1.00 91.19 84 ALA A CA 1
ATOM 694 C C . ALA A 1 84 ? -12.733 5.265 19.695 1.00 91.19 84 ALA A C 1
ATOM 696 O O . ALA A 1 84 ? -13.227 6.163 20.372 1.00 91.19 84 ALA A O 1
ATOM 697 N N . GLU A 1 85 ? -12.900 3.974 19.981 1.00 93.44 85 GLU A N 1
ATOM 698 C CA . GLU A 1 85 ? -13.707 3.479 21.100 1.00 93.44 85 GLU A CA 1
ATOM 699 C C . GLU A 1 85 ? -13.212 4.010 22.456 1.00 93.44 85 GLU A C 1
ATOM 701 O O . GLU A 1 85 ? -14.014 4.410 23.296 1.00 93.44 85 GLU A O 1
ATOM 706 N N . GLN A 1 86 ? -11.893 4.091 22.660 1.00 93.62 86 GLN A N 1
ATOM 707 C CA . GLN A 1 86 ? -11.313 4.602 23.908 1.00 93.62 86 GLN A CA 1
ATOM 708 C C . GLN A 1 86 ? -11.384 6.128 24.064 1.00 93.62 86 GLN A C 1
ATOM 710 O O . GLN A 1 86 ? -11.355 6.633 25.187 1.00 93.62 86 GLN A O 1
ATOM 715 N N . SER A 1 87 ? -11.413 6.875 22.958 1.00 90.38 87 SER A N 1
ATOM 716 C CA . SER A 1 87 ? -11.303 8.341 22.968 1.00 90.38 87 SER A CA 1
ATOM 717 C C . SER A 1 87 ? -12.633 9.068 22.769 1.00 90.38 87 SER A C 1
ATOM 719 O O . SER A 1 87 ? -12.761 10.230 23.164 1.00 90.38 87 SER A O 1
ATOM 721 N N . GLN A 1 88 ? -13.629 8.417 22.165 1.00 88.88 88 GLN A N 1
ATOM 722 C CA . GLN A 1 88 ? -14.925 9.016 21.857 1.00 88.88 88 GLN A CA 1
ATOM 723 C C . GLN A 1 88 ? -15.957 8.689 22.934 1.00 88.88 88 GLN A C 1
ATOM 725 O O . GLN A 1 88 ? -16.156 7.540 23.308 1.00 88.88 88 GLN A O 1
ATOM 730 N N . ARG A 1 89 ? -16.680 9.716 23.392 1.00 84.88 89 ARG A N 1
ATOM 731 C CA . ARG A 1 89 ? -17.786 9.549 24.348 1.00 84.88 89 ARG A CA 1
ATOM 732 C C . ARG A 1 89 ? -18.978 8.795 23.744 1.00 84.88 89 ARG A C 1
ATOM 734 O O . ARG A 1 89 ? -19.644 8.051 24.452 1.00 84.88 89 ARG A O 1
ATOM 741 N N . GLU A 1 90 ? -19.234 9.002 22.455 1.00 89.75 90 GLU A N 1
ATOM 742 C CA . GLU A 1 9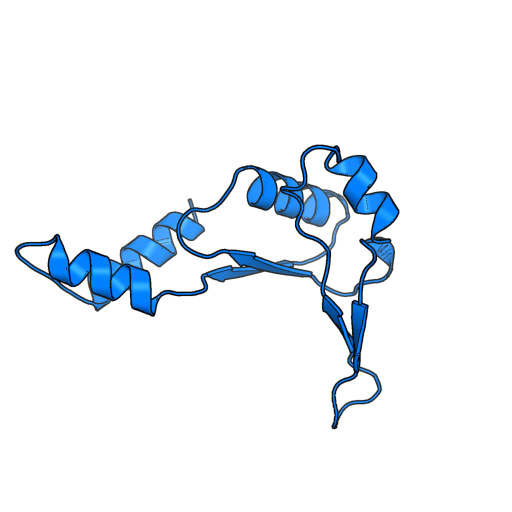0 ? -20.271 8.319 21.675 1.00 89.75 90 GLU A CA 1
ATOM 743 C C . GLU A 1 90 ? -19.600 7.608 20.499 1.00 89.75 90 GLU A C 1
ATOM 745 O O . GLU A 1 90 ? -19.450 8.164 19.410 1.00 89.75 90 GLU A O 1
ATOM 750 N N . TYR A 1 91 ? -19.127 6.388 20.747 1.00 92.31 91 TYR A N 1
ATOM 751 C CA . TYR A 1 91 ? -18.499 5.568 19.720 1.00 92.31 91 TYR A CA 1
ATOM 752 C C . TYR A 1 91 ? -19.551 4.955 18.791 1.00 92.31 91 TYR A C 1
ATOM 754 O O . TYR A 1 91 ? -20.541 4.368 19.229 1.00 92.31 91 TYR A O 1
ATOM 762 N N . ASN A 1 92 ? -19.301 5.057 17.487 1.00 94.56 92 ASN A N 1
ATOM 763 C CA . ASN A 1 92 ? -20.039 4.328 16.468 1.00 94.56 92 ASN A CA 1
ATOM 764 C C . ASN A 1 92 ? -19.055 3.791 15.421 1.00 94.56 92 ASN A C 1
ATOM 766 O O . ASN A 1 92 ? -18.313 4.552 14.789 1.00 94.56 92 ASN A O 1
ATOM 770 N N . GLN A 1 93 ? -19.059 2.470 15.248 1.00 92.94 93 GLN A N 1
ATOM 771 C CA . GLN A 1 93 ? -18.130 1.778 14.362 1.00 92.94 93 GLN A CA 1
ATOM 772 C C . GLN A 1 93 ? -18.319 2.180 12.893 1.00 92.94 93 GLN A C 1
ATOM 774 O O . GLN A 1 93 ? -17.338 2.469 12.213 1.00 92.94 93 GLN A O 1
ATOM 779 N N . GLU A 1 94 ? -19.559 2.233 12.402 1.00 94.94 94 GLU A N 1
ATOM 780 C CA . GLU A 1 94 ? -19.863 2.559 11.001 1.00 94.94 94 GLU A CA 1
ATOM 781 C C . GLU A 1 94 ? -19.420 3.979 10.644 1.00 94.94 94 GLU A C 1
ATOM 783 O O . GLU A 1 94 ? -18.713 4.177 9.656 1.00 94.94 94 GLU A O 1
ATOM 788 N N . ASN A 1 95 ? -19.733 4.951 11.502 1.00 94.19 95 ASN A N 1
ATOM 789 C CA . ASN A 1 95 ? -19.314 6.341 11.334 1.00 94.19 95 ASN A CA 1
ATOM 790 C C . ASN A 1 95 ? -17.786 6.477 11.365 1.00 94.19 95 ASN A C 1
ATOM 792 O O . ASN A 1 95 ? -17.219 7.279 10.627 1.00 94.19 95 ASN A O 1
ATOM 796 N N . THR A 1 96 ? -17.105 5.704 12.215 1.00 92.69 96 THR A N 1
ATOM 797 C CA . THR A 1 96 ? -15.638 5.708 12.287 1.00 92.69 96 THR A CA 1
ATOM 798 C C . THR A 1 96 ? -15.027 5.130 11.010 1.00 92.69 96 THR A C 1
ATOM 800 O O . THR A 1 96 ? -14.138 5.747 10.427 1.00 92.69 96 THR A O 1
ATOM 803 N N . LEU A 1 97 ? -15.540 3.997 10.519 1.00 93.12 97 LEU A N 1
ATOM 804 C CA . LEU A 1 97 ? -15.105 3.399 9.253 1.00 93.12 97 LEU A CA 1
ATOM 805 C C . LEU A 1 97 ? -15.351 4.327 8.060 1.00 93.12 97 LEU A C 1
ATOM 807 O O . LEU A 1 97 ? -14.494 4.435 7.183 1.00 93.12 97 LEU A O 1
ATOM 811 N N . GLN A 1 98 ? -16.495 5.013 8.033 1.00 93.50 98 GLN A N 1
ATOM 812 C CA . GLN A 1 98 ? -16.809 5.986 6.993 1.00 93.50 98 GLN A CA 1
ATOM 813 C C . GLN A 1 98 ? -15.815 7.150 7.004 1.00 93.50 98 GLN A C 1
ATOM 815 O O . GLN A 1 98 ? -15.253 7.458 5.957 1.00 93.50 98 GLN A O 1
ATOM 820 N N . LYS A 1 99 ? -15.524 7.729 8.176 1.00 90.81 99 LYS A N 1
ATOM 821 C CA . LYS A 1 99 ? -14.525 8.803 8.312 1.00 90.81 99 LYS A CA 1
ATOM 822 C C . LYS A 1 99 ? -13.147 8.365 7.826 1.00 90.81 99 LYS A C 1
ATOM 824 O O . LYS A 1 99 ? -12.546 9.047 7.010 1.00 90.81 99 LYS A O 1
ATOM 829 N N . ILE A 1 100 ? -12.683 7.183 8.243 1.00 89.94 100 ILE A N 1
ATOM 830 C CA . ILE A 1 100 ? -11.394 6.639 7.786 1.00 89.94 100 ILE A CA 1
ATOM 831 C C . ILE A 1 100 ? -11.374 6.484 6.260 1.00 89.94 100 ILE A C 1
ATOM 833 O O . ILE A 1 100 ? -10.359 6.752 5.618 1.00 89.94 100 ILE A O 1
ATOM 837 N N . ARG A 1 101 ? -12.486 6.044 5.661 1.00 90.69 101 ARG A N 1
ATOM 838 C CA . ARG A 1 101 ? -12.600 5.908 4.207 1.00 90.69 101 ARG A CA 1
ATOM 839 C C . ARG A 1 101 ? -12.566 7.263 3.502 1.00 90.69 101 ARG A C 1
ATOM 841 O O . ARG A 1 101 ? -11.882 7.379 2.491 1.00 90.69 101 ARG A O 1
ATOM 848 N N . GLU A 1 102 ? -13.291 8.251 4.014 1.00 91.00 102 GLU A N 1
ATOM 849 C CA . GLU A 1 102 ? -13.322 9.617 3.477 1.00 91.00 102 GLU A CA 1
ATOM 850 C C . GLU A 1 102 ? -11.941 10.279 3.555 1.00 91.00 102 GLU A C 1
ATOM 852 O O . GLU A 1 102 ? -11.481 10.829 2.556 1.00 91.00 102 GLU A O 1
ATOM 857 N N . ASP A 1 103 ? -11.230 10.107 4.672 1.00 86.50 103 ASP A N 1
ATOM 858 C CA . ASP A 1 103 ? -9.854 10.584 4.867 1.00 86.50 103 ASP A CA 1
ATOM 859 C C . ASP A 1 103 ? -8.858 9.971 3.866 1.00 86.50 103 ASP A C 1
ATOM 861 O O . ASP A 1 103 ? -7.805 10.546 3.605 1.00 86.50 103 ASP A O 1
ATOM 865 N N . CYS A 1 104 ? -9.156 8.791 3.309 1.00 84.69 104 CYS A N 1
ATOM 866 C CA . CYS A 1 104 ? -8.328 8.159 2.276 1.00 84.69 104 CYS A CA 1
ATOM 867 C C . CYS A 1 104 ? -8.672 8.620 0.847 1.00 84.69 104 CYS A C 1
ATOM 869 O O . CYS A 1 104 ? -7.936 8.284 -0.081 1.00 84.69 104 CYS A O 1
ATOM 871 N N . ILE A 1 105 ? -9.808 9.299 0.649 1.00 83.81 105 ILE A N 1
ATOM 872 C CA . ILE A 1 105 ? -10.292 9.765 -0.663 1.00 83.81 105 ILE A CA 1
ATOM 873 C C . ILE A 1 105 ? -9.980 11.253 -0.881 1.00 83.81 105 ILE A C 1
ATOM 875 O O . ILE A 1 105 ? -9.794 11.654 -2.033 1.00 83.81 105 ILE A O 1
ATOM 879 N N . GLN A 1 106 ? -9.963 12.052 0.192 1.00 60.66 106 GLN A N 1
ATOM 880 C CA . GLN A 1 106 ? -9.610 13.479 0.167 1.00 60.66 106 GLN A CA 1
ATOM 881 C C . GLN A 1 106 ? -8.134 13.711 -0.176 1.00 60.66 106 GLN A C 1
ATOM 883 O O . GLN A 1 106 ? -7.874 14.699 -0.903 1.00 60.66 106 GLN A O 1
#